Protein AF-A0A1L5KPC5-F1 (afdb_monomer)

Sequence (100 aa):
WGVVLLNCSHVVWQLRDWESRSDPLSRVRDNCISLLRGVMSERGVQQKSLAATLEELQRICDSLARHHQPAARELAAIVWRLYCSLSQLEQAPPQGTLAS

Radius of gyration: 14.57 Å; Cα contacts (8 Å, |Δi|>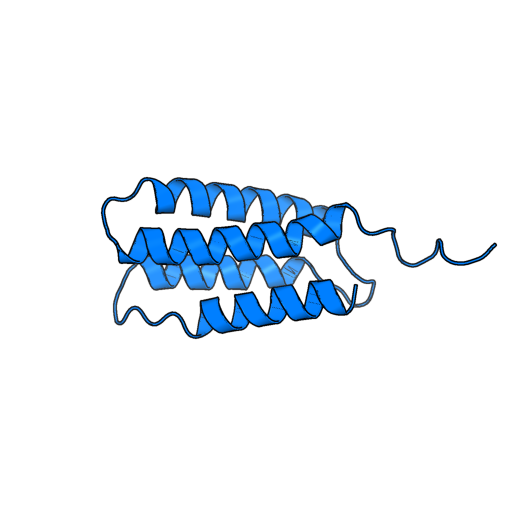4): 83; chains: 1; bounding box: 38×24×44 Å

Solvent-accessible surface area (backbone atoms only — not comparable to full-atom values): 5764 Å² total; per-residue (Å²): 108,73,67,48,53,50,50,36,49,53,44,52,49,51,54,67,66,60,80,57,91,92,42,79,63,51,57,54,49,51,48,60,61,54,49,54,66,57,24,58,51,99,89,43,73,36,66,72,41,40,52,56,36,45,56,51,40,48,54,50,20,60,56,26,55,72,43,88,51,65,70,39,35,54,50,16,56,51,41,46,52,41,40,61,35,51,55,56,59,76,76,50,77,69,96,80,81,81,81,132

Structure (mmCIF, N/CA/C/O backbone):
data_AF-A0A1L5KPC5-F1
#
_entry.id   AF-A0A1L5KPC5-F1
#
loop_
_atom_site.group_PDB
_atom_site.id
_atom_site.type_symbol
_atom_site.label_atom_id
_atom_site.label_alt_id
_atom_site.label_comp_id
_atom_site.label_asym_id
_atom_site.label_entity_id
_atom_site.label_seq_id
_atom_site.pdbx_PDB_ins_code
_atom_site.Cartn_x
_atom_site.Cartn_y
_atom_site.Cartn_z
_atom_site.occupancy
_atom_site.B_iso_or_equiv
_atom_site.auth_seq_id
_atom_site.auth_comp_id
_atom_site.auth_asym_id
_atom_site.auth_atom_id
_atom_site.pdbx_PDB_model_num
ATOM 1 N N . TRP A 1 1 ? -13.282 8.363 9.240 1.00 59.09 1 TRP A N 1
ATOM 2 C CA . TRP A 1 1 ? -12.984 7.115 8.504 1.00 59.09 1 TRP A CA 1
ATOM 3 C C . TRP A 1 1 ? -13.397 7.144 7.031 1.00 59.09 1 TRP A C 1
ATOM 5 O O . TRP A 1 1 ? -12.569 6.778 6.213 1.00 59.09 1 TRP A O 1
ATOM 15 N N . GLY A 1 2 ? -14.606 7.601 6.655 1.00 68.19 2 GLY A N 1
ATOM 16 C CA . GLY A 1 2 ? -15.113 7.503 5.268 1.00 68.19 2 GLY A CA 1
ATOM 17 C C . GLY A 1 2 ? -14.168 8.001 4.160 1.00 68.19 2 GLY A C 1
ATOM 18 O O . GLY A 1 2 ? -13.926 7.280 3.200 1.00 68.19 2 GLY A O 1
ATOM 19 N N . VAL A 1 3 ? -13.558 9.181 4.323 1.00 72.88 3 VAL A N 1
ATOM 20 C CA . VAL A 1 3 ? -12.603 9.735 3.339 1.00 72.88 3 VAL A CA 1
ATOM 21 C C . VAL A 1 3 ? -11.278 8.961 3.302 1.00 72.88 3 VAL A C 1
ATOM 23 O O . VAL A 1 3 ? -10.742 8.720 2.225 1.00 72.88 3 VAL A O 1
ATOM 26 N N . VAL A 1 4 ? -10.764 8.521 4.456 1.00 73.56 4 VAL A N 1
ATOM 27 C CA . VAL A 1 4 ? -9.512 7.743 4.543 1.00 73.56 4 VAL A CA 1
ATOM 28 C C . VAL A 1 4 ? -9.679 6.381 3.871 1.00 73.56 4 VAL A C 1
ATOM 30 O O . VAL A 1 4 ? -8.822 5.961 3.100 1.00 73.56 4 VAL A O 1
ATOM 33 N N . LEU A 1 5 ? -10.822 5.722 4.083 1.00 75.62 5 LEU A N 1
ATOM 34 C CA . LEU A 1 5 ? -11.152 4.453 3.433 1.00 75.62 5 LEU A CA 1
ATOM 35 C C . LEU A 1 5 ? -11.347 4.609 1.925 1.00 75.62 5 LEU A C 1
ATOM 37 O O . LEU A 1 5 ? -10.916 3.744 1.164 1.00 75.62 5 LEU A O 1
ATOM 41 N N . LEU A 1 6 ? -11.944 5.720 1.484 1.00 77.62 6 LEU A N 1
ATOM 42 C CA . LEU A 1 6 ? -12.057 6.047 0.064 1.00 77.62 6 LEU A CA 1
ATOM 43 C C . LEU A 1 6 ? -10.674 6.269 -0.566 1.00 77.62 6 LEU A C 1
ATOM 45 O O . LEU A 1 6 ? -10.401 5.745 -1.643 1.00 77.62 6 LEU A O 1
ATOM 49 N N . ASN A 1 7 ? -9.784 6.982 0.130 1.00 78.75 7 ASN A N 1
ATOM 50 C CA . ASN A 1 7 ? -8.411 7.202 -0.315 1.00 78.75 7 ASN A CA 1
ATOM 51 C C . ASN A 1 7 ? -7.637 5.875 -0.411 1.00 78.75 7 ASN A C 1
ATOM 53 O O . ASN A 1 7 ? -7.069 5.573 -1.459 1.00 78.75 7 ASN A O 1
ATOM 57 N N . CYS A 1 8 ? -7.715 5.029 0.624 1.00 84.62 8 CYS A N 1
ATOM 58 C CA . CYS A 1 8 ? -7.139 3.682 0.598 1.00 84.62 8 CYS A CA 1
ATOM 59 C C . CYS A 1 8 ? -7.688 2.868 -0.580 1.00 84.62 8 CYS A C 1
ATOM 61 O O . CYS A 1 8 ? -6.922 2.265 -1.326 1.00 84.62 8 CYS A O 1
ATOM 63 N N . SER A 1 9 ? -9.007 2.898 -0.794 1.00 86.06 9 SER A N 1
ATOM 64 C CA . SER A 1 9 ? -9.662 2.177 -1.890 1.00 86.06 9 SER A CA 1
ATOM 65 C C . SER A 1 9 ? -9.153 2.634 -3.255 1.00 86.06 9 SER A C 1
ATOM 67 O O . SER A 1 9 ? -8.864 1.797 -4.105 1.00 86.06 9 SER A O 1
ATOM 69 N N . HIS A 1 10 ? -8.985 3.942 -3.462 1.00 88.50 10 HIS A N 1
ATOM 70 C CA . HIS A 1 10 ? -8.441 4.486 -4.704 1.00 88.50 10 HIS A CA 1
ATOM 71 C C . HIS A 1 10 ? -7.005 4.006 -4.967 1.00 88.50 10 HIS A C 1
ATOM 73 O O . HIS A 1 10 ? -6.687 3.586 -6.077 1.00 88.50 10 HIS A O 1
ATOM 79 N N . VAL A 1 11 ? -6.140 4.001 -3.948 1.00 91.69 11 VAL A N 1
ATOM 80 C CA . VAL A 1 11 ? -4.768 3.491 -4.104 1.00 91.69 11 VAL A CA 1
ATOM 81 C C . VAL A 1 11 ? -4.755 1.977 -4.346 1.00 91.69 11 VAL A C 1
ATOM 83 O O . VAL A 1 11 ? -3.977 1.505 -5.168 1.00 91.69 11 VAL A O 1
ATOM 86 N N . VAL A 1 12 ? -5.645 1.209 -3.709 1.00 90.94 12 VAL A N 1
ATOM 87 C CA . VAL A 1 12 ? -5.800 -0.235 -3.972 1.00 90.94 12 VAL A CA 1
ATOM 88 C C . VAL A 1 12 ? -6.238 -0.503 -5.408 1.00 90.94 12 VAL A C 1
ATOM 90 O O . VAL A 1 12 ? -5.751 -1.450 -6.022 1.00 90.94 12 VAL A O 1
ATOM 93 N N . TRP A 1 13 ? -7.127 0.322 -5.962 1.00 91.50 13 TRP A N 1
ATOM 94 C CA . TRP A 1 13 ? -7.491 0.237 -7.374 1.00 91.50 13 TRP A CA 1
ATOM 95 C C . TRP A 1 13 ? -6.290 0.474 -8.280 1.00 91.50 13 TRP A C 1
ATOM 97 O O . TRP A 1 13 ? -6.036 -0.351 -9.147 1.00 91.50 13 TRP A O 1
ATOM 107 N N . GLN A 1 14 ? -5.500 1.518 -8.028 1.00 92.25 14 GLN A N 1
ATOM 108 C CA . GLN A 1 14 ? -4.269 1.758 -8.785 1.00 92.25 14 GLN A CA 1
ATOM 109 C C . GLN A 1 14 ? -3.257 0.622 -8.638 1.00 92.25 14 GLN A C 1
ATOM 111 O O . GLN A 1 14 ? -2.595 0.262 -9.602 1.00 92.25 14 GLN A O 1
ATOM 116 N N . LEU A 1 15 ? -3.150 0.035 -7.445 1.00 91.81 15 LEU A N 1
ATOM 117 C CA . LEU A 1 15 ? -2.283 -1.109 -7.211 1.00 91.81 15 LEU A CA 1
ATOM 118 C C . LEU A 1 15 ? -2.748 -2.324 -8.021 1.00 91.81 15 LEU A C 1
ATOM 120 O O . LEU A 1 15 ? -1.905 -3.010 -8.575 1.00 91.81 15 LEU A O 1
ATOM 124 N N . ARG A 1 16 ? -4.060 -2.579 -8.129 1.00 91.19 16 ARG A N 1
ATOM 125 C CA . ARG A 1 16 ? -4.630 -3.660 -8.958 1.00 91.19 16 ARG A CA 1
ATOM 126 C C . ARG A 1 16 ? -4.472 -3.413 -10.457 1.00 91.19 16 ARG A C 1
ATOM 128 O O . ARG A 1 16 ? -4.195 -4.361 -11.183 1.00 91.19 16 ARG A O 1
ATOM 135 N N . ASP A 1 17 ? -4.669 -2.170 -10.881 1.00 91.25 17 ASP A N 1
ATOM 136 C CA . ASP A 1 17 ? -4.569 -1.725 -12.275 1.00 91.25 17 ASP A CA 1
ATOM 137 C C . ASP A 1 17 ? -3.116 -1.648 -12.763 1.00 91.25 17 ASP A C 1
ATOM 139 O O . ASP A 1 17 ? -2.855 -1.662 -13.961 1.00 91.25 17 ASP A O 1
ATOM 143 N N . TRP A 1 18 ? -2.151 -1.625 -11.835 1.00 90.44 18 TRP A N 1
ATOM 144 C CA . TRP A 1 18 ? -0.734 -1.706 -12.160 1.00 90.44 18 TRP A CA 1
ATOM 145 C C . TRP A 1 18 ? -0.423 -3.046 -12.853 1.00 90.44 18 TRP A C 1
ATOM 147 O O . TRP A 1 18 ? -0.269 -4.104 -12.223 1.00 90.44 18 TRP A O 1
ATOM 157 N N . GLU A 1 19 ? -0.378 -2.992 -14.186 1.00 75.12 19 GLU A N 1
ATOM 158 C CA . GLU A 1 19 ? -0.020 -4.086 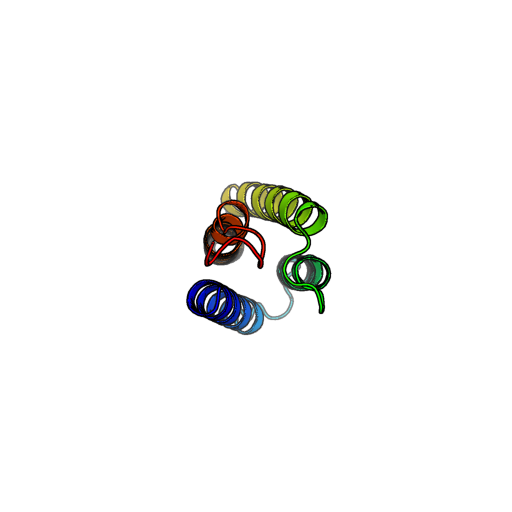-15.079 1.00 75.12 19 GLU A CA 1
ATOM 159 C C . GLU A 1 19 ? 1.500 -4.138 -15.259 1.00 75.12 19 GLU A C 1
ATOM 161 O O . GLU A 1 19 ? 2.105 -3.272 -15.885 1.00 75.12 19 GLU A O 1
ATOM 166 N N . SER A 1 20 ? 2.114 -5.225 -14.793 1.00 64.19 20 SER A N 1
ATOM 167 C CA . SER A 1 20 ? 3.400 -5.670 -15.321 1.00 64.19 20 SER A CA 1
ATOM 168 C C . SER A 1 20 ? 3.241 -7.105 -15.808 1.00 64.19 20 SER A C 1
ATOM 170 O O . SER A 1 20 ? 3.154 -8.054 -15.020 1.00 64.19 20 SER A O 1
ATOM 172 N N . ARG A 1 21 ? 3.081 -7.265 -17.127 1.00 54.91 21 ARG A N 1
ATOM 173 C CA . ARG A 1 21 ? 2.893 -8.576 -17.754 1.00 54.91 21 ARG A CA 1
ATOM 174 C C . ARG A 1 21 ? 4.168 -9.401 -17.559 1.00 54.91 21 ARG A C 1
ATOM 176 O O . ARG A 1 21 ? 5.185 -9.129 -18.185 1.00 54.91 21 ARG A O 1
ATOM 183 N N . SER A 1 22 ? 4.065 -10.456 -16.750 1.00 55.41 22 SER A N 1
ATOM 184 C CA . SER A 1 22 ? 5.106 -11.479 -16.529 1.00 55.41 22 SER A CA 1
ATOM 185 C C . SER A 1 22 ? 6.306 -11.050 -15.674 1.00 55.41 22 SER A C 1
ATOM 187 O O . SER A 1 22 ? 7.424 -11.503 -15.907 1.00 55.41 22 SER A O 1
ATOM 189 N N . ASP A 1 23 ? 6.088 -10.212 -14.662 1.00 70.44 23 ASP A N 1
ATOM 190 C CA . ASP A 1 23 ? 7.163 -9.672 -13.821 1.00 70.44 23 ASP A CA 1
ATOM 191 C C . ASP A 1 23 ? 7.090 -10.217 -12.378 1.00 70.44 23 ASP A C 1
ATOM 193 O O . ASP A 1 23 ? 5.993 -10.251 -11.803 1.00 70.44 23 ASP A O 1
ATOM 197 N N . PRO A 1 24 ? 8.208 -10.637 -11.746 1.00 82.56 24 PRO A N 1
ATOM 198 C CA . PRO A 1 24 ? 8.257 -10.961 -10.314 1.00 82.56 24 PRO A CA 1
ATOM 199 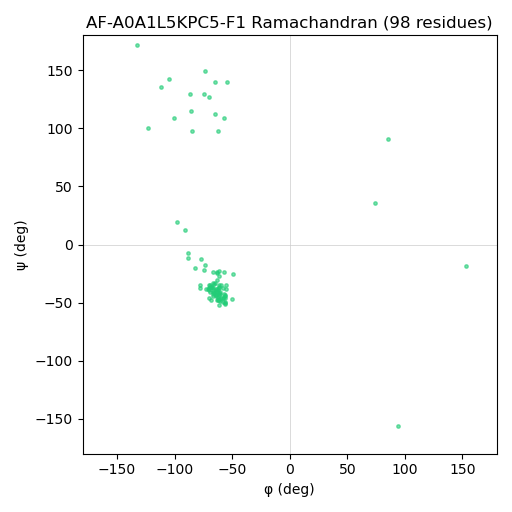C C . PRO A 1 24 ? 7.645 -9.882 -9.401 1.00 82.56 24 PRO A C 1
ATOM 201 O O . PRO A 1 24 ? 7.142 -10.215 -8.326 1.00 82.56 24 PRO A O 1
ATOM 204 N N . LEU A 1 25 ? 7.601 -8.618 -9.832 1.00 89.94 25 LEU A N 1
ATOM 205 C CA . LEU A 1 25 ? 6.945 -7.521 -9.115 1.00 89.94 25 LEU A CA 1
ATOM 206 C C . LEU A 1 25 ? 5.423 -7.696 -8.962 1.00 89.94 25 LEU A C 1
ATOM 208 O O . LEU A 1 25 ? 4.848 -7.186 -8.000 1.00 89.94 25 LEU A O 1
ATOM 212 N N . SER A 1 26 ? 4.764 -8.473 -9.830 1.00 90.94 26 SER A N 1
ATOM 213 C CA . SER A 1 26 ? 3.338 -8.815 -9.675 1.00 90.94 26 SER A CA 1
ATOM 214 C C . SER A 1 26 ? 3.055 -9.548 -8.358 1.00 90.94 26 SER A C 1
ATOM 216 O O . SER A 1 26 ? 2.050 -9.279 -7.703 1.00 90.94 26 SER A O 1
ATOM 218 N N . ARG A 1 27 ? 3.988 -10.391 -7.893 1.00 91.31 27 ARG A N 1
ATOM 219 C CA . ARG A 1 27 ? 3.884 -11.058 -6.584 1.00 91.31 27 ARG A CA 1
ATOM 220 C C . ARG A 1 27 ? 4.008 -10.070 -5.431 1.00 91.31 27 ARG A C 1
ATOM 222 O O . ARG A 1 27 ? 3.329 -10.226 -4.422 1.00 91.31 27 ARG A O 1
ATOM 229 N N . VAL A 1 28 ? 4.853 -9.049 -5.578 1.00 93.12 28 VAL A N 1
ATOM 230 C CA . VAL A 1 28 ? 5.014 -7.989 -4.571 1.00 93.12 28 VAL A CA 1
ATOM 231 C C . VAL A 1 28 ? 3.730 -7.166 -4.462 1.00 93.12 28 VAL A C 1
ATOM 233 O O . VAL A 1 28 ? 3.244 -6.931 -3.356 1.00 93.12 28 VAL A O 1
ATOM 236 N N . ARG A 1 29 ? 3.129 -6.805 -5.601 1.00 93.88 29 ARG A N 1
ATOM 237 C CA . ARG A 1 29 ? 1.809 -6.163 -5.671 1.00 93.88 29 ARG A CA 1
ATOM 238 C C . ARG A 1 29 ? 0.734 -7.007 -4.978 1.00 93.88 29 ARG A C 1
ATOM 240 O O . ARG A 1 29 ? 0.009 -6.495 -4.126 1.00 93.88 29 ARG A O 1
ATOM 247 N N . ASP A 1 30 ? 0.643 -8.292 -5.309 1.00 92.81 30 ASP A N 1
ATOM 248 C CA . ASP A 1 30 ? -0.376 -9.190 -4.752 1.00 92.81 30 ASP A CA 1
ATOM 249 C C . ASP A 1 30 ? -0.187 -9.413 -3.241 1.00 92.81 30 ASP A C 1
ATOM 251 O O . ASP A 1 30 ? -1.169 -9.497 -2.494 1.00 92.81 30 ASP A O 1
ATOM 255 N N . ASN A 1 31 ? 1.065 -9.433 -2.768 1.00 93.75 31 ASN A N 1
ATOM 256 C CA . ASN A 1 31 ? 1.382 -9.450 -1.341 1.00 93.75 31 ASN A CA 1
ATOM 257 C C . ASN A 1 31 ? 0.875 -8.177 -0.645 1.00 93.75 31 ASN A C 1
ATOM 259 O O . ASN A 1 31 ? 0.152 -8.268 0.345 1.00 93.75 31 ASN A O 1
ATOM 263 N N . CYS A 1 32 ? 1.146 -6.995 -1.212 1.00 94.19 32 CYS A N 1
ATOM 264 C CA . CYS A 1 32 ? 0.648 -5.724 -0.675 1.00 94.19 32 CYS A CA 1
ATOM 265 C C . CYS A 1 32 ? -0.885 -5.710 -0.555 1.00 94.19 32 CYS A C 1
ATOM 267 O O . CYS A 1 32 ? -1.416 -5.296 0.470 1.00 94.19 32 CYS A O 1
ATOM 269 N N . ILE A 1 33 ? -1.606 -6.213 -1.566 1.00 92.62 33 ILE A N 1
ATOM 270 C CA . ILE A 1 33 ? -3.075 -6.337 -1.529 1.00 92.62 33 ILE A CA 1
ATOM 271 C C . ILE A 1 33 ? -3.523 -7.312 -0.430 1.00 92.62 33 ILE A C 1
ATOM 273 O O . ILE A 1 33 ? -4.540 -7.085 0.229 1.00 92.62 33 ILE A O 1
ATOM 277 N N . SER A 1 34 ? -2.784 -8.403 -0.233 1.00 92.75 34 SER A N 1
ATOM 278 C CA . SER A 1 34 ? -3.123 -9.438 0.746 1.00 92.75 34 SER A CA 1
ATOM 279 C C . SER A 1 34 ? -2.965 -8.956 2.189 1.00 92.75 34 SER A C 1
ATOM 281 O O . SER A 1 34 ? -3.821 -9.284 3.012 1.00 92.75 34 SER A O 1
ATOM 283 N N . LEU A 1 35 ? -1.958 -8.123 2.482 1.00 92.88 35 LEU A N 1
ATOM 284 C CA . LEU A 1 35 ? -1.758 -7.513 3.807 1.00 92.88 35 LEU A CA 1
ATOM 285 C C . LEU A 1 35 ? -2.998 -6.733 4.280 1.00 92.88 35 LEU A C 1
ATOM 287 O O . LEU A 1 35 ? -3.371 -6.784 5.450 1.00 92.88 35 LEU A O 1
ATOM 291 N N . LEU A 1 36 ? -3.717 -6.092 3.354 1.00 89.25 36 LEU A N 1
ATOM 292 C CA . LEU A 1 36 ? -4.897 -5.280 3.674 1.00 89.25 36 LEU A CA 1
ATOM 293 C C . LEU A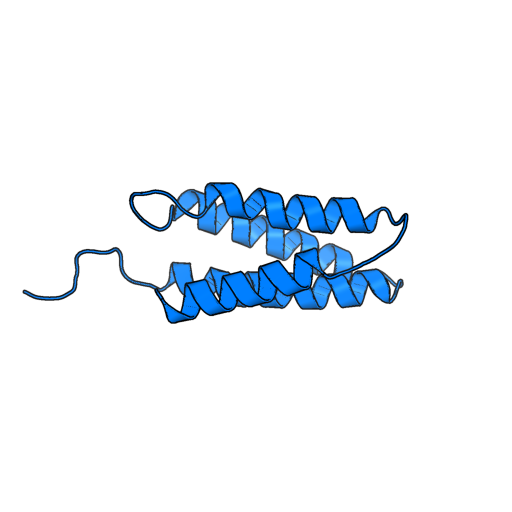 1 36 ? -6.077 -6.089 4.219 1.00 89.25 36 LEU A C 1
ATOM 295 O O . LEU A 1 36 ? -6.921 -5.535 4.925 1.00 89.25 36 LEU A O 1
ATOM 299 N N . ARG A 1 37 ? -6.153 -7.394 3.922 1.00 85.31 37 ARG A N 1
ATOM 300 C CA . ARG A 1 37 ? -7.277 -8.251 4.340 1.00 85.31 37 ARG A CA 1
ATOM 301 C C . ARG A 1 37 ? -7.419 -8.343 5.860 1.00 85.31 37 ARG A C 1
ATOM 303 O O . ARG A 1 37 ? -8.523 -8.564 6.341 1.00 85.31 37 ARG A O 1
ATOM 310 N N . GLY A 1 38 ? -6.326 -8.174 6.607 1.00 79.88 38 GLY A N 1
ATOM 311 C CA . GLY A 1 38 ? -6.328 -8.236 8.071 1.00 79.88 38 GLY A CA 1
ATOM 312 C C . GLY A 1 38 ? -6.612 -6.903 8.768 1.00 79.88 38 GLY A C 1
ATOM 313 O O . GLY A 1 38 ? -6.835 -6.892 9.978 1.00 79.88 38 GLY A O 1
ATOM 314 N N . VAL A 1 39 ? -6.592 -5.784 8.035 1.00 84.81 39 VAL A N 1
ATOM 315 C CA . VAL A 1 39 ? -6.653 -4.432 8.617 1.00 84.81 39 VAL A CA 1
ATOM 316 C C . VAL A 1 39 ? -8.072 -4.057 9.034 1.00 84.81 39 VAL A C 1
ATOM 318 O O . VAL A 1 39 ? -8.262 -3.418 10.067 1.00 84.81 39 VAL A O 1
ATOM 321 N N . MET A 1 40 ? -9.081 -4.466 8.265 1.00 82.38 40 MET A N 1
ATOM 322 C CA . MET A 1 40 ? -10.482 -4.162 8.557 1.00 82.38 40 MET A CA 1
ATOM 323 C C . MET A 1 40 ? -11.216 -5.384 9.107 1.00 82.38 40 MET A C 1
ATOM 325 O O . MET A 1 40 ? -11.008 -6.511 8.669 1.00 82.38 40 MET A O 1
ATOM 329 N N . SER A 1 41 ? -12.102 -5.147 10.067 1.00 74.81 41 SER A N 1
ATOM 330 C CA . SER A 1 41 ? -13.071 -6.115 10.576 1.00 74.81 41 SER A CA 1
ATOM 331 C C . SER A 1 41 ? -14.453 -5.474 10.653 1.00 74.81 41 SER A C 1
ATOM 333 O O . SER A 1 41 ? -14.588 -4.255 10.544 1.00 74.81 41 SER A O 1
ATOM 335 N N . GLU A 1 42 ? -15.474 -6.278 10.935 1.00 69.88 42 GLU A N 1
ATOM 336 C CA . GLU A 1 42 ? -16.826 -5.789 11.242 1.00 69.88 42 GLU A CA 1
ATOM 337 C C . GLU A 1 42 ? -16.850 -4.816 12.436 1.00 69.88 42 GLU A C 1
ATOM 339 O O . GLU A 1 42 ? -17.732 -3.969 12.529 1.00 69.88 42 GLU A O 1
ATOM 344 N N . ARG A 1 43 ? -15.852 -4.893 13.328 1.00 68.81 43 ARG A N 1
ATOM 345 C CA . ARG A 1 43 ? -15.685 -4.017 14.500 1.00 68.81 43 ARG A CA 1
ATOM 346 C C . ARG A 1 43 ? -14.830 -2.775 14.221 1.00 68.81 43 ARG A C 1
ATOM 348 O O . ARG A 1 43 ? -14.399 -2.104 15.153 1.00 68.81 43 ARG A O 1
ATOM 355 N N . GLY A 1 44 ? -14.553 -2.486 12.951 1.00 77.81 44 GLY A N 1
ATOM 356 C CA . GLY A 1 44 ? -13.671 -1.401 12.533 1.00 77.81 44 GLY A CA 1
ATOM 357 C C . GLY A 1 44 ? -12.230 -1.862 12.310 1.00 77.81 44 GLY A C 1
ATOM 358 O O . GLY A 1 44 ? -11.968 -3.031 12.004 1.00 77.81 44 GLY A O 1
ATOM 359 N N . VAL A 1 45 ? -11.290 -0.922 12.407 1.00 85.56 45 VAL A N 1
ATOM 360 C CA . VAL A 1 45 ? -9.870 -1.154 12.112 1.00 85.56 45 VAL A CA 1
ATOM 361 C C . VAL A 1 45 ? -9.206 -1.954 13.235 1.00 85.56 45 VAL A C 1
ATOM 363 O O . VAL A 1 45 ? -9.315 -1.619 14.414 1.00 85.56 45 VAL A O 1
ATOM 366 N N . GLN A 1 46 ? -8.501 -3.024 12.876 1.00 88.12 46 GLN A N 1
ATOM 367 C CA . GLN A 1 46 ? -7.722 -3.825 13.816 1.00 88.12 46 GLN A CA 1
ATOM 368 C C . GLN A 1 46 ? -6.334 -3.203 14.000 1.00 88.12 46 GLN A C 1
ATOM 370 O O . GLN A 1 46 ? -5.436 -3.468 13.206 1.00 88.12 46 GLN A O 1
ATOM 375 N N . GLN A 1 47 ? -6.129 -2.417 15.064 1.00 85.62 47 GLN A N 1
ATOM 376 C CA . GLN A 1 47 ? -4.881 -1.656 15.266 1.00 85.62 47 GLN A CA 1
ATOM 377 C C . GLN A 1 47 ? -3.606 -2.518 15.232 1.00 85.62 47 GLN A C 1
ATOM 379 O O . GLN A 1 47 ? -2.607 -2.103 14.654 1.00 85.62 47 GLN A O 1
ATOM 384 N N . LYS A 1 48 ? -3.633 -3.740 15.787 1.00 87.94 48 LYS A N 1
ATOM 385 C CA . LYS A 1 48 ? -2.480 -4.662 15.720 1.00 87.94 48 LYS A CA 1
ATOM 386 C C . LYS A 1 48 ? -2.157 -5.085 14.283 1.00 87.94 48 LYS A C 1
ATOM 388 O O . LYS A 1 48 ? -0.995 -5.089 13.894 1.00 87.94 48 LYS A O 1
ATOM 393 N N . SER A 1 49 ? -3.180 -5.419 13.498 1.00 90.88 49 SER A N 1
ATOM 394 C CA . SER A 1 49 ? -3.017 -5.785 12.089 1.00 90.88 49 SER A CA 1
ATOM 395 C C . SER A 1 49 ? -2.632 -4.582 11.231 1.00 90.88 49 SER A C 1
ATOM 397 O O . SER A 1 49 ? -1.861 -4.736 10.289 1.00 90.88 49 SER A O 1
ATOM 399 N N . LEU A 1 50 ? -3.138 -3.388 11.560 1.00 92.06 50 LEU A N 1
ATOM 400 C CA . LEU A 1 50 ? -2.768 -2.135 10.909 1.00 92.06 50 LEU A CA 1
ATOM 401 C C . LEU A 1 50 ? -1.277 -1.843 11.095 1.00 92.06 50 LEU A C 1
ATOM 403 O O . LEU A 1 50 ? -0.590 -1.652 10.099 1.00 92.06 50 LEU A O 1
ATOM 407 N N . ALA A 1 51 ? -0.776 -1.877 12.333 1.00 93.06 51 ALA A N 1
ATOM 408 C CA . ALA A 1 51 ? 0.635 -1.632 12.630 1.00 93.06 51 ALA A CA 1
ATOM 409 C C . ALA A 1 51 ? 1.552 -2.618 11.883 1.00 93.06 51 ALA A C 1
ATOM 411 O O . ALA A 1 51 ? 2.447 -2.199 11.154 1.00 93.06 51 ALA A O 1
ATOM 412 N N . ALA A 1 52 ? 1.258 -3.922 11.957 1.00 94.75 52 ALA A N 1
ATOM 413 C CA . ALA A 1 52 ? 2.018 -4.941 11.227 1.00 94.75 52 ALA A CA 1
ATOM 414 C C . ALA A 1 52 ? 1.959 -4.749 9.698 1.00 94.75 52 ALA A C 1
ATOM 416 O O . ALA A 1 52 ? 2.941 -4.974 8.993 1.00 94.75 52 ALA A O 1
ATOM 417 N N . THR A 1 53 ? 0.811 -4.307 9.173 1.00 95.25 53 THR A N 1
ATOM 418 C CA . THR A 1 53 ? 0.659 -3.994 7.745 1.00 95.25 53 THR A CA 1
ATOM 419 C C . THR A 1 53 ? 1.503 -2.787 7.348 1.00 95.25 53 THR A C 1
ATOM 421 O O . THR A 1 53 ? 2.151 -2.823 6.307 1.00 95.25 53 THR A O 1
ATOM 424 N N . LEU A 1 54 ? 1.528 -1.731 8.163 1.00 96.31 54 LEU A N 1
ATOM 425 C CA . LEU A 1 54 ? 2.323 -0.531 7.907 1.00 96.31 54 LEU A CA 1
ATOM 426 C C . LEU A 1 54 ? 3.825 -0.829 7.920 1.00 96.31 54 LEU A C 1
ATOM 428 O O . LEU A 1 54 ? 4.526 -0.396 7.008 1.00 96.31 54 LEU A O 1
ATOM 432 N N . GLU A 1 55 ? 4.302 -1.621 8.883 1.00 97.25 55 GLU A N 1
ATOM 433 C CA . GLU A 1 55 ? 5.701 -2.065 8.940 1.00 97.25 55 GLU A CA 1
ATOM 434 C C . GLU A 1 55 ? 6.114 -2.828 7.674 1.00 97.25 55 GLU A C 1
ATOM 436 O O . GLU A 1 55 ? 7.161 -2.550 7.082 1.00 97.25 55 GLU A O 1
ATOM 441 N N . GLU A 1 56 ? 5.282 -3.765 7.216 1.00 97.62 56 GLU A N 1
ATOM 442 C CA . GLU A 1 56 ? 5.609 -4.566 6.037 1.00 97.62 56 GLU A CA 1
ATOM 443 C C . GLU A 1 56 ? 5.506 -3.753 4.736 1.00 97.62 56 GLU A C 1
ATOM 445 O O . GLU A 1 56 ? 6.366 -3.873 3.861 1.00 97.62 56 GLU A O 1
ATOM 450 N N . LEU A 1 57 ? 4.521 -2.855 4.614 1.00 97.56 57 LEU A N 1
ATOM 451 C CA . LEU A 1 57 ? 4.427 -1.930 3.478 1.00 97.56 57 LEU A CA 1
ATOM 452 C C . LEU A 1 57 ? 5.642 -0.995 3.404 1.00 97.56 57 LEU A C 1
ATOM 454 O O . LEU A 1 57 ? 6.179 -0.788 2.313 1.00 97.56 57 LEU A O 1
ATOM 458 N N . GLN A 1 58 ? 6.108 -0.478 4.545 1.00 98.06 58 GLN A N 1
ATOM 459 C CA . GLN A 1 58 ? 7.320 0.339 4.626 1.00 98.06 58 GLN A CA 1
ATOM 460 C C . GLN A 1 58 ? 8.543 -0.453 4.143 1.00 98.06 58 GLN A C 1
ATOM 462 O O . GLN A 1 58 ? 9.275 0.006 3.266 1.00 98.06 58 GLN A O 1
ATOM 467 N N . ARG A 1 59 ? 8.724 -1.685 4.639 1.00 98.06 59 ARG A N 1
ATOM 468 C CA . ARG A 1 59 ? 9.829 -2.570 4.238 1.00 98.06 59 ARG A CA 1
ATOM 469 C C . ARG A 1 59 ? 9.843 -2.840 2.734 1.00 98.06 59 ARG A C 1
ATOM 471 O O . ARG A 1 59 ? 10.901 -2.778 2.099 1.00 98.06 59 ARG A O 1
ATOM 478 N N . ILE A 1 60 ? 8.679 -3.154 2.167 1.00 97.19 60 ILE A N 1
ATOM 479 C CA . ILE A 1 60 ? 8.515 -3.405 0.732 1.00 97.19 60 ILE A CA 1
ATOM 480 C C . ILE A 1 60 ? 8.856 -2.143 -0.064 1.00 97.19 60 ILE A C 1
ATOM 482 O O . ILE A 1 60 ? 9.633 -2.218 -1.018 1.00 97.19 60 ILE A O 1
ATOM 486 N N . CYS A 1 61 ? 8.334 -0.984 0.346 1.00 97.50 61 CYS A N 1
ATOM 487 C CA . CYS A 1 61 ? 8.617 0.302 -0.289 1.00 97.50 61 CYS A CA 1
ATOM 488 C C . CYS A 1 61 ? 10.123 0.599 -0.320 1.00 97.50 61 CYS A C 1
ATOM 490 O O . CYS A 1 61 ? 10.675 0.870 -1.387 1.00 97.50 61 CYS A O 1
ATOM 492 N N . ASP A 1 62 ? 10.809 0.464 0.816 1.00 97.75 62 ASP A N 1
ATOM 493 C CA . ASP A 1 62 ? 12.248 0.722 0.925 1.00 97.75 62 ASP A CA 1
ATOM 494 C C . ASP A 1 62 ? 13.083 -0.255 0.085 1.00 97.75 62 ASP A C 1
ATOM 496 O O . ASP A 1 62 ? 14.150 0.094 -0.431 1.00 97.75 62 ASP A O 1
ATOM 500 N N . SER A 1 63 ? 12.635 -1.505 -0.057 1.00 96.19 63 SER A N 1
ATOM 501 C CA . SER A 1 63 ? 13.280 -2.490 -0.931 1.00 96.19 63 SER A CA 1
ATOM 502 C C . SER A 1 63 ? 13.117 -2.126 -2.409 1.00 96.19 63 SER A C 1
ATOM 504 O O . SER A 1 63 ? 14.108 -2.087 -3.141 1.00 96.19 63 SER A O 1
ATOM 506 N N . LEU A 1 64 ? 11.897 -1.794 -2.834 1.00 95.06 64 LEU A N 1
ATOM 507 C CA . LEU A 1 64 ? 11.580 -1.439 -4.217 1.00 95.06 64 LEU A CA 1
ATOM 508 C C . LEU A 1 64 ? 12.233 -0.119 -4.653 1.00 95.06 64 LEU A C 1
ATOM 510 O O . LEU A 1 64 ? 12.773 -0.033 -5.755 1.00 95.06 64 LEU A O 1
ATOM 514 N N . ALA A 1 65 ? 12.239 0.897 -3.784 1.00 94.31 65 ALA A N 1
ATOM 515 C CA . ALA A 1 65 ? 12.794 2.219 -4.080 1.00 94.31 65 ALA A CA 1
ATOM 516 C C . ALA A 1 65 ? 14.307 2.184 -4.359 1.00 94.31 65 ALA A C 1
ATOM 518 O O . ALA A 1 65 ? 14.817 2.976 -5.154 1.00 94.31 65 ALA A O 1
ATOM 519 N N . ARG A 1 66 ? 15.026 1.239 -3.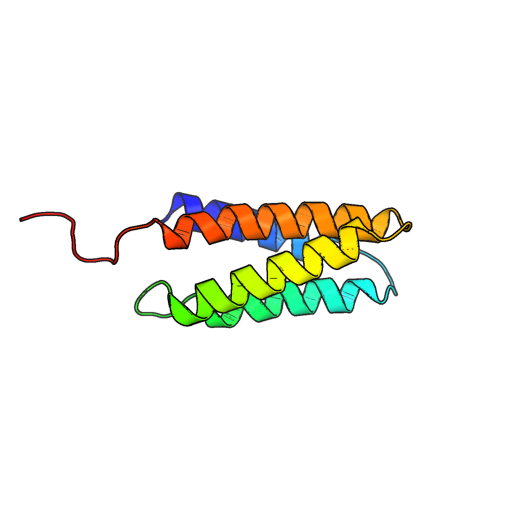740 1.00 95.06 66 ARG A N 1
ATOM 520 C CA . ARG A 1 66 ? 16.465 1.024 -3.960 1.00 95.06 66 ARG A CA 1
ATOM 521 C C . ARG A 1 66 ? 16.777 0.287 -5.261 1.00 95.06 66 ARG A C 1
ATOM 523 O O . ARG A 1 66 ? 17.933 0.256 -5.674 1.00 95.06 66 ARG A O 1
ATOM 530 N N . HIS A 1 67 ? 15.779 -0.298 -5.916 1.00 92.25 67 HIS A N 1
ATOM 531 C CA . HIS A 1 67 ? 15.984 -1.034 -7.153 1.00 92.25 67 HIS A CA 1
ATOM 532 C C . HIS A 1 67 ? 16.262 -0.083 -8.333 1.00 92.25 67 HIS A C 1
ATOM 534 O O . HIS A 1 67 ? 15.781 1.053 -8.382 1.00 92.25 67 HIS A O 1
ATOM 540 N N . HIS A 1 68 ? 17.044 -0.541 -9.314 1.00 89.38 68 HIS A N 1
ATOM 541 C CA . HIS A 1 68 ? 17.365 0.249 -10.512 1.00 89.38 68 HIS A CA 1
ATOM 542 C C . HIS A 1 68 ? 16.274 0.184 -11.590 1.00 89.38 68 HIS A C 1
ATOM 544 O O . HIS A 1 68 ? 16.208 1.060 -12.448 1.00 89.38 68 HIS A O 1
ATOM 550 N N . GLN A 1 69 ? 15.412 -0.835 -11.545 1.00 91.12 69 GLN A N 1
ATOM 551 C CA . GLN A 1 69 ? 14.331 -1.019 -12.515 1.00 91.12 69 GLN A CA 1
ATOM 552 C C . GLN A 1 69 ? 13.242 0.059 -12.336 1.00 91.12 69 GLN A C 1
ATOM 554 O O . GLN A 1 69 ? 12.705 0.181 -11.232 1.00 91.12 69 GLN A O 1
ATOM 559 N N . PRO A 1 70 ? 12.855 0.790 -13.398 1.00 91.25 70 PRO A N 1
ATOM 560 C CA . PRO A 1 70 ? 11.812 1.817 -13.326 1.00 91.25 70 PRO A CA 1
ATOM 561 C C . PRO A 1 70 ? 10.474 1.297 -12.786 1.00 91.25 70 PRO A C 1
ATOM 563 O O . PRO A 1 70 ? 9.915 1.897 -11.874 1.00 91.25 70 PRO A O 1
ATOM 566 N N . ALA A 1 71 ? 10.032 0.123 -13.248 1.00 91.56 71 ALA A N 1
ATOM 567 C CA . ALA A 1 71 ? 8.796 -0.517 -12.789 1.00 91.56 71 ALA A CA 1
ATOM 568 C C . ALA A 1 71 ? 8.781 -0.772 -11.267 1.00 91.56 71 ALA A C 1
ATOM 570 O O . ALA A 1 71 ? 7.760 -0.585 -10.611 1.00 91.56 71 ALA A O 1
ATOM 571 N N . ALA A 1 72 ? 9.925 -1.135 -10.673 1.00 93.19 72 ALA A N 1
ATOM 572 C CA . ALA A 1 72 ? 10.028 -1.312 -9.224 1.00 93.19 72 ALA A CA 1
ATOM 573 C C . ALA A 1 72 ? 9.856 0.021 -8.480 1.00 93.19 72 ALA A C 1
ATOM 575 O O . ALA A 1 72 ? 9.183 0.071 -7.455 1.00 93.19 72 ALA A O 1
ATOM 576 N N . ARG A 1 73 ? 10.407 1.117 -9.014 1.00 93.88 73 ARG A N 1
ATOM 577 C CA . ARG A 1 73 ? 10.260 2.461 -8.430 1.00 93.88 73 ARG A CA 1
ATOM 578 C C . ARG A 1 73 ? 8.839 3.000 -8.567 1.00 93.88 73 ARG A C 1
ATOM 580 O O . ARG A 1 73 ? 8.340 3.632 -7.640 1.00 93.88 73 ARG A O 1
ATOM 587 N N . GLU A 1 74 ? 8.173 2.722 -9.684 1.00 93.88 74 GLU A N 1
ATOM 588 C CA . GLU A 1 74 ? 6.752 3.034 -9.863 1.00 93.88 74 GLU A CA 1
ATOM 589 C C . GLU A 1 74 ? 5.894 2.288 -8.840 1.00 93.88 74 GLU A C 1
ATOM 591 O O . GLU A 1 74 ? 5.079 2.905 -8.148 1.00 93.88 74 GLU A O 1
ATOM 596 N N . LEU A 1 75 ? 6.134 0.983 -8.669 1.00 95.00 75 LEU A N 1
ATOM 597 C CA . LEU A 1 75 ? 5.456 0.197 -7.645 1.00 95.00 75 LEU A CA 1
ATOM 598 C C . LEU A 1 75 ? 5.755 0.738 -6.237 1.00 95.00 75 LEU A C 1
ATOM 600 O O . LEU A 1 75 ? 4.829 0.871 -5.440 1.00 95.00 75 LEU A O 1
ATOM 604 N N . ALA A 1 76 ? 6.999 1.138 -5.945 1.00 96.19 76 ALA A N 1
ATOM 605 C CA . ALA A 1 76 ? 7.364 1.773 -4.676 1.00 96.19 76 ALA A CA 1
ATOM 606 C C . ALA A 1 76 ? 6.532 3.037 -4.408 1.00 96.19 76 ALA A C 1
ATOM 608 O O . ALA A 1 76 ? 6.025 3.216 -3.305 1.00 96.19 76 ALA A O 1
ATOM 609 N N . ALA A 1 77 ? 6.319 3.885 -5.418 1.00 96.12 77 ALA A N 1
ATOM 610 C CA . ALA A 1 77 ? 5.512 5.097 -5.276 1.00 96.12 77 ALA A CA 1
ATOM 611 C C . ALA A 1 77 ? 4.022 4.801 -5.015 1.00 96.12 77 ALA A C 1
ATOM 613 O O . ALA A 1 77 ? 3.354 5.553 -4.300 1.00 96.12 77 ALA A O 1
ATOM 614 N N . ILE A 1 78 ? 3.475 3.717 -5.575 1.00 95.88 78 ILE A N 1
ATOM 615 C CA . ILE A 1 78 ? 2.104 3.271 -5.274 1.00 95.88 78 ILE A CA 1
ATOM 616 C C . ILE A 1 78 ? 2.027 2.728 -3.840 1.00 95.88 78 ILE A C 1
ATOM 618 O O . ILE A 1 78 ? 1.132 3.121 -3.090 1.00 95.88 78 ILE A O 1
ATOM 622 N N . VAL A 1 79 ? 2.981 1.882 -3.437 1.00 96.50 79 VAL A N 1
ATOM 623 C CA . VAL A 1 79 ? 3.056 1.295 -2.086 1.00 96.50 79 VAL A CA 1
ATOM 624 C C . VAL A 1 79 ? 3.254 2.373 -1.018 1.00 96.50 79 VAL A C 1
ATOM 626 O O . VAL A 1 79 ? 2.582 2.339 0.009 1.00 96.50 79 VAL A O 1
ATOM 629 N N . TRP A 1 80 ? 4.089 3.382 -1.274 1.00 97.50 80 TRP A N 1
ATOM 630 C CA . TRP A 1 80 ? 4.262 4.530 -0.382 1.00 97.50 80 TRP A CA 1
ATOM 631 C C . TRP A 1 80 ? 2.954 5.291 -0.166 1.00 97.50 80 TRP A C 1
ATOM 633 O O . TRP A 1 80 ? 2.578 5.597 0.964 1.00 97.50 80 TRP A O 1
ATOM 643 N N . ARG A 1 81 ? 2.206 5.560 -1.244 1.00 96.75 81 ARG A N 1
ATOM 644 C CA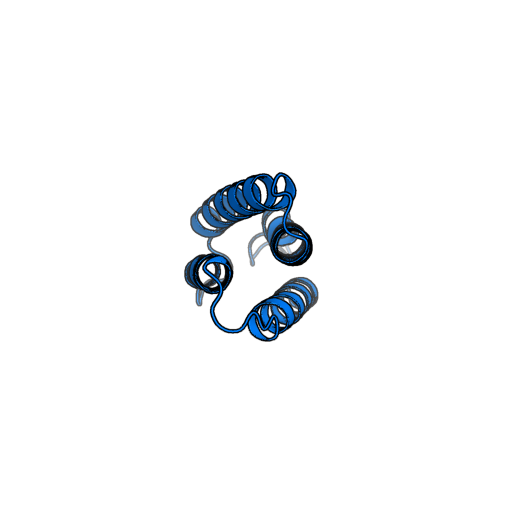 . ARG A 1 81 ? 0.901 6.222 -1.123 1.00 96.75 81 ARG A CA 1
ATOM 645 C C . ARG A 1 81 ? -0.079 5.369 -0.329 1.00 96.75 81 ARG A C 1
ATOM 647 O O . ARG A 1 81 ? -0.802 5.919 0.491 1.00 96.75 81 ARG A O 1
ATOM 654 N N . LEU A 1 82 ? -0.058 4.047 -0.505 1.00 95.31 82 LEU A N 1
ATOM 655 C CA . LEU A 1 82 ? -0.882 3.130 0.283 1.00 95.31 82 LEU A CA 1
ATOM 656 C C . LEU A 1 82 ? -0.524 3.195 1.773 1.00 95.31 82 LEU A C 1
ATOM 658 O O . LEU A 1 82 ? -1.425 3.305 2.603 1.00 95.31 82 LEU A O 1
ATOM 662 N N . TYR A 1 83 ? 0.770 3.190 2.103 1.00 96.25 83 TYR A N 1
ATOM 663 C CA . TYR A 1 83 ? 1.263 3.381 3.467 1.00 96.25 83 TYR A CA 1
ATOM 664 C C . TYR A 1 83 ? 0.756 4.702 4.065 1.00 96.25 83 TYR A C 1
ATOM 666 O O . TYR A 1 83 ? 0.136 4.693 5.125 1.00 96.25 83 TYR A O 1
ATOM 674 N N . CYS A 1 84 ? 0.923 5.8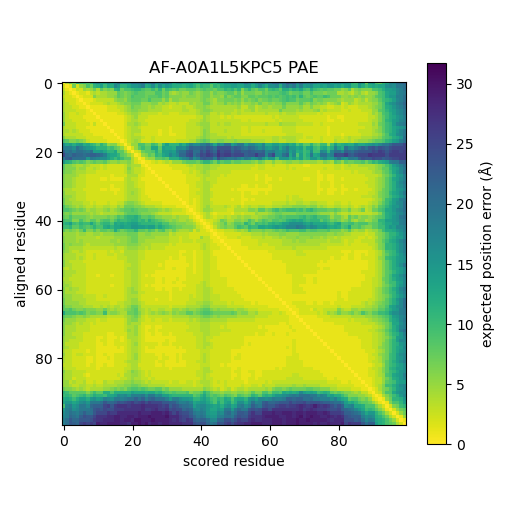29 3.362 1.00 94.62 84 CYS A N 1
ATOM 675 C CA . CYS A 1 84 ? 0.455 7.137 3.836 1.00 94.62 84 CYS A CA 1
ATOM 676 C C . CYS A 1 84 ? -1.067 7.208 4.026 1.00 94.62 84 CYS A C 1
ATOM 678 O O . CYS A 1 84 ? -1.551 7.920 4.907 1.00 94.62 84 CYS A O 1
ATOM 680 N N . SER A 1 85 ? -1.842 6.521 3.187 1.00 92.19 85 SER A N 1
ATOM 681 C CA . SER A 1 85 ? -3.299 6.471 3.330 1.00 92.19 85 SER A CA 1
ATOM 682 C C . SER A 1 85 ? -3.715 5.640 4.544 1.00 92.19 85 SER A C 1
ATOM 684 O O . SER A 1 85 ? -4.649 6.018 5.248 1.00 92.19 85 SER A O 1
ATOM 686 N N . LEU A 1 86 ? -3.012 4.539 4.821 1.00 91.69 86 LEU A N 1
ATOM 687 C CA . LEU A 1 86 ? -3.297 3.659 5.955 1.00 91.69 86 LEU A CA 1
ATOM 688 C C . LEU A 1 86 ? -2.793 4.211 7.289 1.00 91.69 86 LEU A C 1
ATOM 690 O O . LEU A 1 86 ? -3.475 4.022 8.291 1.00 91.69 86 LEU A O 1
ATOM 694 N N . SER A 1 87 ? -1.663 4.919 7.333 1.00 92.88 87 SER A N 1
ATOM 695 C CA . SER A 1 87 ? -1.121 5.475 8.587 1.00 92.88 87 SER A CA 1
ATOM 696 C C . SER A 1 87 ? -2.052 6.515 9.217 1.00 92.88 87 SER A C 1
ATOM 6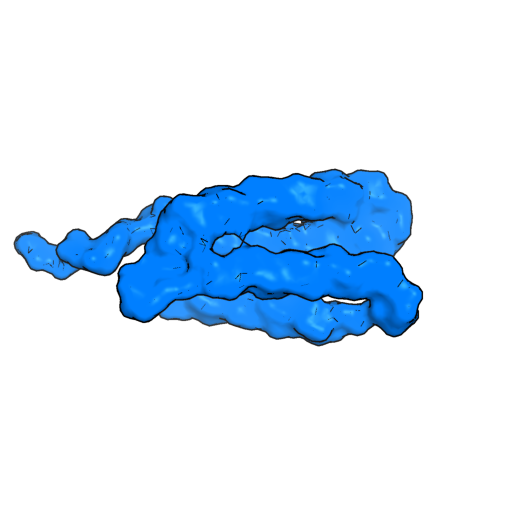98 O O . SER A 1 87 ? -2.102 6.678 10.434 1.00 92.88 87 SER A O 1
ATOM 700 N N . GLN A 1 88 ? -2.908 7.149 8.412 1.00 89.00 88 GLN A N 1
ATOM 701 C CA . GLN A 1 88 ? -3.984 8.012 8.907 1.00 89.00 88 GLN A CA 1
ATOM 702 C C . GLN A 1 88 ? -4.997 7.261 9.788 1.00 89.00 88 GLN A C 1
ATOM 704 O O . GLN A 1 88 ? -5.680 7.886 10.598 1.00 89.00 88 GLN A O 1
ATOM 709 N N . LEU A 1 89 ? -5.103 5.933 9.653 1.00 86.50 89 LEU A N 1
ATOM 710 C CA . LEU A 1 89 ? -5.951 5.099 10.503 1.00 86.50 89 LEU A CA 1
ATOM 711 C C . LEU A 1 89 ? -5.357 4.897 11.908 1.00 86.50 89 LEU A C 1
ATOM 713 O O . LEU A 1 89 ? -6.112 4.624 12.837 1.00 86.50 89 LEU A O 1
ATOM 717 N N . GLU A 1 90 ? -4.042 5.062 12.096 1.00 84.00 90 GLU A N 1
ATOM 718 C CA . GLU A 1 90 ? -3.405 4.947 13.420 1.00 84.00 90 GLU A CA 1
ATOM 719 C C . GLU A 1 90 ? -3.805 6.096 14.346 1.00 84.00 90 GLU A C 1
ATOM 721 O O . GLU A 1 90 ? -3.964 5.905 15.548 1.00 84.00 90 GLU A O 1
ATOM 726 N N . GLN A 1 91 ? -3.988 7.286 13.771 1.00 73.38 91 GLN A N 1
ATOM 727 C CA . GLN A 1 91 ? -4.319 8.517 14.494 1.00 73.38 91 GLN A CA 1
ATOM 728 C C . GLN A 1 91 ? -5.825 8.715 14.684 1.00 73.38 91 GLN A C 1
ATOM 730 O O . GLN A 1 91 ? -6.259 9.664 15.339 1.00 73.38 91 GLN A O 1
ATOM 735 N N . ALA A 1 92 ? -6.645 7.864 14.072 1.00 65.00 92 ALA A N 1
ATOM 736 C CA . ALA A 1 92 ? -8.078 8.058 14.086 1.00 65.00 92 ALA A CA 1
ATOM 737 C C . ALA A 1 92 ? -8.695 7.424 15.354 1.00 65.00 92 ALA A C 1
ATOM 739 O O . ALA A 1 92 ? -8.409 6.271 15.686 1.00 65.00 92 ALA A O 1
ATOM 740 N N . PRO A 1 93 ? -9.520 8.179 16.104 1.00 58.00 93 PRO A N 1
ATOM 741 C CA . PRO A 1 93 ? -10.014 7.750 17.407 1.00 58.00 93 PRO A CA 1
ATOM 742 C C . PRO A 1 93 ? -10.925 6.518 17.283 1.00 58.00 93 PRO A C 1
ATOM 744 O O . PRO A 1 93 ? -11.746 6.475 16.359 1.00 58.00 93 PRO A O 1
ATOM 747 N N . PRO A 1 94 ? -10.830 5.531 18.201 1.00 56.47 94 PRO A N 1
ATOM 748 C CA . PRO A 1 94 ? -11.689 4.349 18.186 1.00 56.47 94 PRO A CA 1
ATOM 749 C C . PRO A 1 94 ? -13.162 4.771 18.167 1.00 56.47 94 PRO A C 1
ATOM 751 O O . PRO A 1 94 ? -13.549 5.748 18.810 1.00 56.47 94 PRO A O 1
ATOM 754 N N . GLN A 1 95 ? -13.991 4.067 17.390 1.00 54.97 95 GLN A N 1
ATOM 755 C CA . GLN A 1 95 ? -15.425 4.353 17.318 1.00 54.97 95 GLN A CA 1
ATOM 756 C C . GLN A 1 95 ? -16.024 4.267 18.731 1.00 54.97 95 GLN A C 1
ATOM 758 O O . GLN A 1 95 ? -16.105 3.184 19.302 1.00 54.97 95 GLN A O 1
ATOM 763 N N . GLY A 1 96 ? -16.392 5.420 19.300 1.00 47.28 96 GLY A N 1
ATOM 764 C CA . GLY A 1 96 ? -16.945 5.513 20.654 1.00 47.28 96 GLY A CA 1
ATOM 765 C C . GLY A 1 96 ? -16.714 6.842 21.380 1.00 47.28 96 GLY A C 1
ATOM 766 O O . GLY A 1 96 ? -17.445 7.128 22.315 1.00 47.28 96 GLY A O 1
ATOM 767 N N . THR A 1 97 ? -15.764 7.684 20.957 1.00 46.22 97 THR A N 1
ATOM 768 C CA . THR A 1 97 ? -15.450 8.939 21.686 1.00 46.22 97 THR A CA 1
ATOM 769 C C . THR A 1 97 ? -16.120 10.196 21.114 1.00 46.22 97 THR A C 1
ATOM 771 O O . THR A 1 97 ? -15.668 11.309 21.366 1.00 46.22 97 THR A O 1
ATOM 774 N N . LEU A 1 98 ? -17.189 10.059 20.324 1.00 45.25 98 LEU A N 1
ATOM 775 C CA . LEU A 1 98 ? -18.002 11.208 19.917 1.00 45.25 98 LEU A CA 1
ATOM 776 C C . LEU A 1 98 ? -19.267 11.264 20.785 1.00 45.25 98 LEU A C 1
ATOM 778 O O . LEU A 1 98 ? -20.172 10.458 20.591 1.00 45.25 98 LEU A O 1
ATOM 782 N N . ALA A 1 99 ? -19.281 12.266 21.673 1.00 38.78 99 ALA A N 1
ATOM 783 C CA . ALA A 1 99 ? -20.351 12.749 22.557 1.00 38.78 99 ALA A CA 1
ATOM 784 C C . ALA A 1 99 ? -20.521 12.046 23.924 1.00 38.78 99 ALA A C 1
ATOM 786 O O . ALA A 1 99 ? -21.316 11.120 24.070 1.00 38.78 99 ALA A O 1
ATOM 787 N N . SER A 1 100 ? -19.831 12.593 24.935 1.00 36.34 100 SER A N 1
ATOM 788 C CA . SER A 1 100 ? -20.452 12.913 26.233 1.00 36.34 100 SER A CA 1
ATOM 789 C C . SER A 1 100 ? -20.665 14.419 26.305 1.00 36.34 100 SER A C 1
ATOM 791 O O . SER A 1 100 ? -19.821 15.136 25.715 1.00 36.34 100 SER A O 1
#

Nearest PDB structures (foldseek):
  6w6j-assembly1_B  TM=5.375E-01  e=3.866E+00  Mycobacterium tuberculosis
  3f7c-assembly1_A-2  TM=5.114E-01  e=5.405E+00  Marinobacter nauticus VT8
  6w6h-assembly1_B  TM=5.155E-01  e=9.450E+00  Mycobacterium tuberculosis

Mean predicted a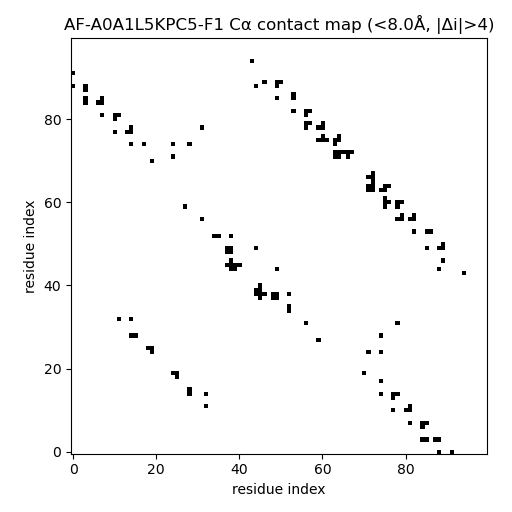ligned error: 6.19 Å

Secondary structure (DSSP, 8-state):
-HHHHHHHHHHHHHHHH---TT-THHHHHHHHHHHGGGTEETTEE-HHHHHHHHHHHHHHHHHHHT-SSHHHHHHHHHHHHHHHHHHTTTSSPPTT-S--

Foldseek 3Di:
DVVLVVQLVVLLVVLVVLDDPPDPCVVVSVVLNVLVVQQADPQGGDLVSLVVSLVVLVVQLVVLCPDPDPSSVVSSVSSVSSSVSSVVVNPDDRPPPPDD

pLDDT: mean 84.55, std 14.7, range [36.34, 98.06]